Protein AF-A0A9D6WH13-F1 (afdb_monomer_lite)

pLDDT: mean 76.2, std 12.09, range [39.5, 94.0]

Foldseek 3Di:
DVVVVVVCVPDVLNVVVVVVVVVLVVVVVVVVVVLVVVVVVCCVPVVVQLCDDPDPPDPDGPVNVVVVVSVVVVVVVVVVSVVVVVVVPVVSVVVVVVVVVVVVVVVVPD

Structure (mmCIF, N/CA/C/O backbone):
data_AF-A0A9D6WH13-F1
#
_entry.id   AF-A0A9D6WH13-F1
#
loop_
_atom_site.group_PDB
_atom_site.id
_atom_site.type_symbol
_atom_site.label_atom_id
_atom_site.label_alt_id
_atom_site.label_comp_id
_atom_site.label_asym_id
_atom_site.label_entity_id
_atom_site.label_seq_id
_atom_site.pdbx_PDB_ins_code
_atom_site.Cartn_x
_atom_site.Cartn_y
_atom_site.Cartn_z
_atom_site.occupancy
_atom_site.B_iso_or_eq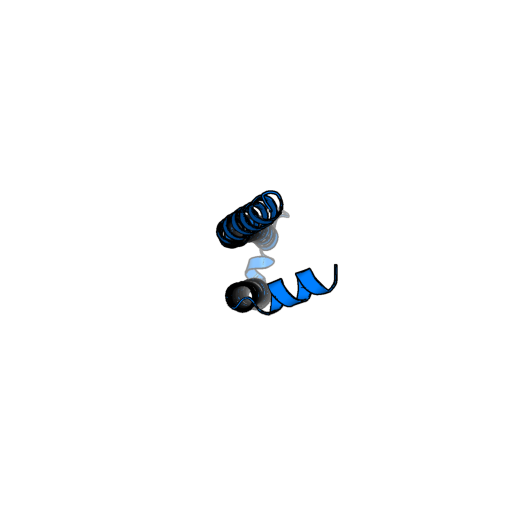uiv
_atom_site.auth_seq_id
_atom_site.auth_comp_id
_atom_site.auth_asym_id
_atom_site.auth_atom_id
_atom_site.pdbx_PDB_model_num
ATOM 1 N N . MET A 1 1 ? -15.092 6.546 36.638 1.00 50.81 1 MET A N 1
ATOM 2 C CA . MET A 1 1 ? -14.440 6.087 35.389 1.00 50.81 1 MET A CA 1
ATOM 3 C C . MET A 1 1 ? -14.119 4.592 35.343 1.00 50.81 1 MET A C 1
ATOM 5 O O . MET A 1 1 ? -14.448 3.970 34.343 1.00 50.81 1 MET A O 1
ATOM 9 N N . GLN A 1 2 ? -13.567 3.968 36.392 1.00 55.66 2 GLN A N 1
ATOM 10 C CA . GLN A 1 2 ? -13.201 2.535 36.353 1.00 55.66 2 GLN A CA 1
ATOM 11 C C . GLN A 1 2 ? -14.386 1.556 36.186 1.00 55.66 2 GLN A C 1
ATOM 13 O O . GLN A 1 2 ? -14.228 0.493 35.592 1.00 55.66 2 GLN A O 1
ATOM 18 N N . HIS A 1 3 ? -15.580 1.904 36.678 1.00 57.84 3 HIS A N 1
ATOM 19 C CA . HIS A 1 3 ? -16.769 1.045 36.568 1.00 57.84 3 HIS A CA 1
ATOM 20 C C . HIS A 1 3 ? -17.342 0.960 35.144 1.00 57.84 3 HIS A C 1
ATOM 22 O O . HIS A 1 3 ? -17.895 -0.072 34.778 1.00 57.84 3 HIS A O 1
ATOM 28 N N . LEU A 1 4 ? -17.167 2.015 34.342 1.00 62.31 4 LEU A N 1
ATOM 29 C CA . LEU A 1 4 ? -17.632 2.074 32.955 1.00 62.31 4 LEU A CA 1
ATOM 30 C C . LEU A 1 4 ? -16.755 1.193 32.051 1.00 62.31 4 LEU A C 1
ATOM 32 O O . LEU A 1 4 ? -17.264 0.404 31.266 1.00 62.31 4 LEU A O 1
ATOM 36 N N . TYR A 1 5 ? -15.434 1.248 32.255 1.00 62.97 5 TYR A N 1
ATOM 37 C CA . TYR A 1 5 ? -14.462 0.401 31.554 1.00 62.97 5 TYR A CA 1
ATOM 38 C C . TYR A 1 5 ? -14.725 -1.092 31.767 1.00 62.97 5 TYR A C 1
ATOM 40 O O . TYR A 1 5 ? -14.663 -1.875 30.825 1.00 62.97 5 TYR A O 1
ATOM 48 N N . ARG A 1 6 ? -15.061 -1.483 33.004 1.00 61.84 6 ARG A N 1
ATOM 49 C CA . ARG A 1 6 ? -15.358 -2.880 33.346 1.00 61.84 6 ARG A CA 1
ATOM 50 C C . ARG A 1 6 ? -16.646 -3.391 32.697 1.00 61.84 6 ARG A C 1
ATOM 52 O O . ARG A 1 6 ? -16.713 -4.563 32.359 1.00 61.84 6 ARG A O 1
ATOM 59 N N . GLN A 1 7 ? -17.645 -2.525 32.522 1.00 64.56 7 GLN A N 1
ATOM 60 C CA . GLN A 1 7 ? -18.892 -2.877 31.835 1.00 64.56 7 GLN A CA 1
ATOM 61 C C . GLN A 1 7 ? -18.696 -3.001 30.323 1.00 64.56 7 GLN A C 1
ATOM 63 O O . GLN A 1 7 ? -19.240 -3.920 29.727 1.00 64.56 7 GLN A O 1
ATOM 68 N N . ILE A 1 8 ? -17.868 -2.139 29.725 1.00 62.09 8 ILE A N 1
ATOM 69 C CA . ILE A 1 8 ? -17.525 -2.210 28.297 1.00 62.09 8 ILE A CA 1
ATOM 70 C C . ILE A 1 8 ? -16.722 -3.483 27.987 1.00 62.09 8 ILE A C 1
ATOM 72 O O . ILE A 1 8 ? -17.021 -4.169 27.018 1.00 62.09 8 ILE A O 1
ATOM 76 N N . TYR A 1 9 ? -15.748 -3.843 28.830 1.00 63.19 9 TYR A N 1
ATOM 77 C CA . TYR A 1 9 ? -14.958 -5.073 28.657 1.00 63.19 9 TYR A CA 1
ATOM 78 C C . TYR A 1 9 ? -15.745 -6.366 28.916 1.00 63.19 9 TYR A C 1
ATOM 80 O O . TYR A 1 9 ? -15.360 -7.419 28.418 1.00 63.19 9 TYR A O 1
ATOM 88 N N . ALA A 1 10 ? -16.813 -6.304 29.716 1.00 67.56 10 ALA A N 1
ATOM 89 C CA . ALA A 1 10 ? -17.686 -7.448 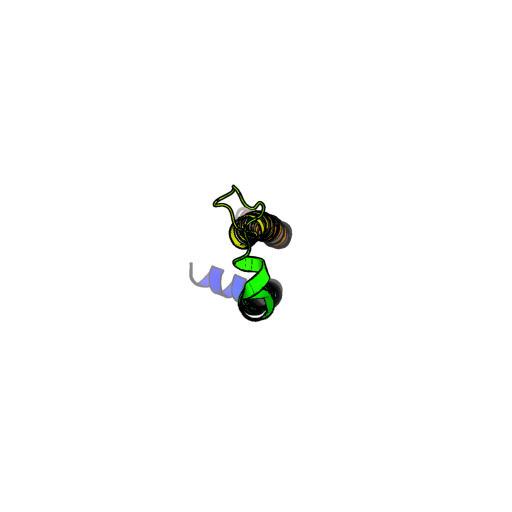29.976 1.00 67.56 10 ALA A CA 1
ATOM 90 C C . ALA A 1 10 ? -18.723 -7.673 28.860 1.00 67.56 10 ALA A C 1
ATOM 92 O O . ALA A 1 10 ? -19.412 -8.692 28.873 1.00 67.56 10 ALA A O 1
ATOM 93 N N . ASP A 1 11 ? -18.852 -6.736 27.915 1.00 67.38 11 ASP A N 1
ATOM 94 C CA . ASP A 1 11 ? -19.781 -6.854 26.798 1.00 67.38 11 ASP A CA 1
ATOM 95 C C . ASP A 1 11 ? -19.184 -7.768 25.706 1.00 67.38 11 ASP A C 1
ATOM 97 O O . ASP A 1 11 ? -18.143 -7.438 25.127 1.00 67.38 11 ASP A O 1
ATOM 101 N N . PRO A 1 12 ? -19.820 -8.906 25.375 1.00 70.50 12 PRO A N 1
ATOM 102 C CA . PRO A 1 12 ? -19.322 -9.832 24.356 1.00 70.50 12 PRO A CA 1
ATOM 103 C C . PRO A 1 12 ? -19.174 -9.189 22.966 1.00 70.50 12 PRO A C 1
ATOM 105 O O . PRO A 1 12 ? -18.336 -9.629 22.177 1.00 70.50 12 PRO A O 1
ATOM 108 N N . ARG A 1 13 ? -19.903 -8.100 22.679 1.00 66.38 13 ARG A N 1
ATOM 109 C CA . ARG A 1 13 ? -19.778 -7.332 21.427 1.00 66.38 13 ARG A CA 1
ATOM 110 C C . ARG A 1 13 ? -18.417 -6.638 21.306 1.00 66.38 13 ARG A C 1
ATOM 112 O O . ARG A 1 13 ? -17.910 -6.467 20.199 1.00 66.38 13 ARG A O 1
ATOM 119 N N . PHE A 1 14 ? -17.797 -6.266 22.429 1.00 65.75 14 PHE A N 1
ATOM 120 C CA . PHE A 1 14 ? -16.465 -5.652 22.454 1.00 65.75 14 PHE A CA 1
ATOM 121 C C . PHE A 1 14 ? -15.362 -6.662 22.101 1.00 65.75 14 PHE A C 1
ATOM 123 O O . PHE A 1 14 ? -14.417 -6.335 21.384 1.00 65.75 14 PHE A O 1
ATOM 130 N N . HIS A 1 15 ? -15.509 -7.913 22.536 1.00 66.56 15 HIS A N 1
ATOM 131 C CA . HIS A 1 15 ? -14.591 -8.994 22.170 1.00 66.56 15 HIS A CA 1
ATOM 132 C C . HIS A 1 15 ? -14.743 -9.418 20.701 1.00 66.56 15 HIS A C 1
ATOM 134 O O . HIS A 1 15 ? -13.748 -9.664 20.018 1.00 66.56 15 HIS A O 1
ATOM 140 N N . GLU A 1 16 ? -15.972 -9.432 20.173 1.00 70.69 16 GLU A N 1
ATOM 141 C CA . GLU A 1 16 ? -16.213 -9.671 18.744 1.00 70.69 16 GLU A CA 1
ATOM 142 C C . GLU A 1 16 ? -15.555 -8.584 17.870 1.00 70.69 16 GLU A C 1
ATOM 144 O O . GLU A 1 16 ? -14.977 -8.872 16.819 1.00 70.69 16 GLU A O 1
ATOM 149 N N . LEU A 1 17 ? -15.567 -7.336 18.349 1.00 64.81 17 LEU A N 1
ATOM 150 C CA . LEU A 1 17 ? -14.846 -6.215 17.750 1.00 64.81 17 LEU A CA 1
ATOM 151 C C . LEU A 1 17 ? -13.332 -6.422 17.749 1.00 64.81 17 LEU A C 1
ATOM 153 O O . LEU A 1 17 ? -12.701 -6.236 16.710 1.00 64.81 17 LEU A O 1
ATOM 157 N N . GLU A 1 18 ? -12.731 -6.816 18.871 1.00 68.31 18 GLU A N 1
ATOM 158 C CA . GLU A 1 18 ? -11.291 -7.102 18.925 1.00 68.31 18 GLU A CA 1
ATOM 159 C C . GLU A 1 18 ? -10.882 -8.210 17.951 1.00 68.31 18 GLU A C 1
ATOM 161 O O . GLU A 1 18 ? -9.890 -8.062 17.233 1.00 68.31 18 GLU A O 1
ATOM 166 N N . MET A 1 19 ? -11.676 -9.278 17.846 1.00 69.81 19 MET A N 1
ATOM 167 C CA . MET A 1 19 ? -11.405 -10.355 16.896 1.00 69.81 19 MET A CA 1
ATOM 168 C C . MET A 1 19 ? -11.492 -9.889 15.439 1.00 69.81 19 MET A C 1
ATOM 170 O O . MET A 1 19 ? -10.582 -10.167 14.652 1.00 69.81 19 MET A O 1
ATOM 174 N N . LYS A 1 20 ? -12.537 -9.135 15.069 1.00 67.75 20 LYS A N 1
ATOM 175 C CA . LYS A 1 20 ? -12.682 -8.592 13.705 1.00 67.75 20 LYS A CA 1
ATOM 176 C C . LYS A 1 20 ? -11.553 -7.623 13.357 1.00 67.75 20 LYS A C 1
ATOM 178 O O . LYS A 1 20 ? -11.010 -7.687 12.255 1.00 67.75 20 LYS A O 1
ATOM 183 N N . ARG A 1 21 ? -11.119 -6.796 14.314 1.00 69.06 21 ARG A N 1
ATOM 184 C CA . ARG A 1 21 ? -9.945 -5.917 14.167 1.00 69.06 21 ARG A CA 1
ATOM 185 C C . ARG A 1 21 ? -8.659 -6.697 13.940 1.00 69.06 21 ARG A C 1
ATOM 187 O O . ARG A 1 21 ? -7.849 -6.293 13.106 1.00 69.06 21 ARG A O 1
ATOM 194 N N . GLY A 1 22 ? -8.481 -7.798 14.667 1.00 71.25 22 GLY A N 1
ATOM 195 C CA . GLY A 1 22 ? -7.331 -8.683 14.528 1.00 71.25 22 GLY A CA 1
ATOM 196 C C . GLY A 1 22 ? -7.251 -9.288 13.130 1.00 71.25 22 GLY A C 1
ATOM 197 O O . GLY A 1 22 ? -6.223 -9.163 12.470 1.00 71.25 22 GLY A O 1
ATOM 198 N N . VAL A 1 23 ? -8.348 -9.868 12.636 1.00 73.81 23 VAL A N 1
ATOM 199 C CA . VAL A 1 23 ? -8.399 -10.482 11.297 1.00 73.81 23 VAL A CA 1
ATOM 200 C C . VAL A 1 23 ? -8.184 -9.447 10.191 1.00 73.81 23 VAL A C 1
ATOM 202 O O . VAL A 1 23 ? -7.429 -9.707 9.252 1.00 73.81 23 VAL A O 1
ATOM 205 N N . LEU A 1 24 ? -8.783 -8.257 10.315 1.00 71.25 24 LEU A N 1
ATOM 206 C CA . LEU A 1 24 ? -8.597 -7.177 9.344 1.00 71.25 24 LEU A CA 1
ATOM 207 C C . LEU A 1 24 ? -7.132 -6.709 9.303 1.00 71.25 24 LEU A C 1
ATOM 209 O O . LEU A 1 24 ? -6.552 -6.577 8.226 1.00 71.25 24 LEU A O 1
ATOM 213 N N . SER A 1 25 ? -6.512 -6.532 10.474 1.00 73.88 25 SER A N 1
ATOM 214 C CA . SER A 1 25 ? -5.109 -6.110 10.596 1.00 73.88 25 SER A CA 1
ATOM 215 C C . SER A 1 25 ? -4.133 -7.171 10.079 1.00 73.88 25 SER A C 1
ATOM 217 O O . SER A 1 25 ? -3.150 -6.832 9.425 1.00 73.88 25 SER A O 1
ATOM 219 N N . TRP A 1 26 ? -4.405 -8.457 10.318 1.00 76.31 26 TRP A N 1
ATOM 220 C CA . TRP A 1 26 ? -3.578 -9.556 9.807 1.00 76.31 26 TRP A CA 1
ATOM 221 C C . TRP A 1 26 ? -3.704 -9.733 8.297 1.00 76.31 26 TRP A C 1
ATOM 223 O O . TRP A 1 26 ? -2.695 -9.891 7.614 1.00 76.31 26 TRP A O 1
ATOM 233 N N . THR A 1 27 ? -4.924 -9.652 7.764 1.00 75.31 27 THR A N 1
ATOM 234 C CA . THR A 1 27 ? -5.155 -9.693 6.312 1.00 75.31 27 THR A CA 1
ATOM 235 C C . THR A 1 27 ? -4.414 -8.545 5.630 1.00 75.31 27 THR A C 1
ATOM 237 O O . THR A 1 27 ? -3.743 -8.748 4.621 1.00 75.31 27 THR A O 1
ATOM 240 N N . LEU A 1 28 ? -4.455 -7.352 6.227 1.00 72.44 28 LEU A N 1
ATOM 241 C CA . LEU A 1 28 ? -3.709 -6.194 5.750 1.00 72.44 28 LEU A CA 1
ATOM 242 C C . LEU A 1 28 ? -2.196 -6.422 5.776 1.00 72.44 28 LEU A C 1
ATOM 244 O O . LEU A 1 28 ? -1.523 -6.149 4.785 1.00 72.44 28 LEU A O 1
ATOM 248 N N . ALA A 1 29 ? -1.667 -6.919 6.895 1.00 81.38 29 ALA A N 1
ATOM 249 C CA . ALA A 1 29 ? -0.242 -7.184 7.035 1.00 81.38 29 ALA A CA 1
ATOM 250 C C . ALA A 1 29 ? 0.250 -8.154 5.951 1.00 81.38 29 ALA A C 1
ATOM 252 O O . ALA A 1 29 ? 1.286 -7.908 5.336 1.00 81.38 29 ALA A O 1
ATOM 253 N N . ILE A 1 30 ? -0.525 -9.206 5.664 1.00 84.19 30 ILE A N 1
ATOM 254 C CA . ILE A 1 30 ? -0.217 -10.178 4.608 1.00 84.19 30 ILE A CA 1
ATOM 255 C C . ILE A 1 30 ? -0.221 -9.517 3.227 1.00 84.19 30 ILE A C 1
ATOM 257 O O . ILE A 1 30 ? 0.698 -9.751 2.450 1.00 84.19 30 ILE A O 1
ATOM 261 N N . ILE A 1 31 ? -1.214 -8.678 2.921 1.00 81.69 31 ILE A N 1
ATOM 262 C CA . ILE A 1 31 ? -1.299 -7.992 1.623 1.00 81.69 31 ILE A CA 1
ATOM 263 C C . ILE A 1 31 ? -0.107 -7.051 1.426 1.00 81.69 31 ILE A C 1
ATOM 265 O O . ILE A 1 31 ? 0.539 -7.103 0.385 1.00 81.69 31 ILE A O 1
ATOM 269 N N . VAL A 1 32 ? 0.228 -6.230 2.426 1.00 82.06 32 VAL A N 1
ATOM 270 C CA . VAL A 1 32 ? 1.379 -5.316 2.346 1.00 82.06 32 VAL A CA 1
ATOM 271 C C . VAL A 1 32 ? 2.682 -6.098 2.176 1.00 82.06 32 VAL A C 1
ATOM 273 O O . VAL A 1 32 ? 3.491 -5.758 1.312 1.00 82.06 32 VAL A O 1
ATOM 276 N N . LEU A 1 33 ? 2.869 -7.175 2.949 1.00 88.06 33 LEU A N 1
ATOM 277 C CA . LEU A 1 33 ? 4.024 -8.062 2.809 1.00 88.06 33 LEU A CA 1
ATOM 278 C C . LEU A 1 33 ? 4.105 -8.676 1.410 1.00 88.06 33 LEU A C 1
ATOM 280 O O . LEU A 1 33 ? 5.187 -8.709 0.831 1.00 88.06 33 LEU A O 1
ATOM 284 N N . ALA A 1 34 ? 2.980 -9.125 0.852 1.00 86.88 34 ALA A N 1
ATOM 285 C CA . ALA A 1 34 ? 2.924 -9.700 -0.486 1.00 86.88 34 ALA A CA 1
ATOM 286 C C . ALA A 1 34 ? 3.282 -8.669 -1.568 1.00 86.88 34 ALA A C 1
ATOM 288 O O . ALA A 1 34 ? 4.094 -8.974 -2.438 1.00 86.88 34 ALA A O 1
ATOM 289 N N . THR A 1 35 ? 2.750 -7.445 -1.491 1.00 82.69 35 THR A N 1
ATOM 290 C CA . THR A 1 35 ? 3.062 -6.367 -2.444 1.00 82.69 35 THR A CA 1
ATOM 291 C C . THR A 1 35 ? 4.547 -6.013 -2.418 1.00 82.69 35 THR A C 1
ATOM 293 O O . THR A 1 35 ? 5.191 -5.962 -3.466 1.00 82.69 35 THR A O 1
ATOM 296 N N . VAL A 1 36 ? 5.125 -5.843 -1.224 1.00 86.31 36 VAL A N 1
ATOM 297 C CA . VAL A 1 36 ? 6.557 -5.543 -1.075 1.00 86.31 36 VAL A CA 1
ATOM 298 C C . VAL A 1 36 ? 7.417 -6.706 -1.574 1.00 86.31 36 VAL A C 1
ATOM 300 O O . VAL A 1 36 ? 8.360 -6.491 -2.334 1.00 86.31 36 VAL A O 1
ATOM 303 N N . AL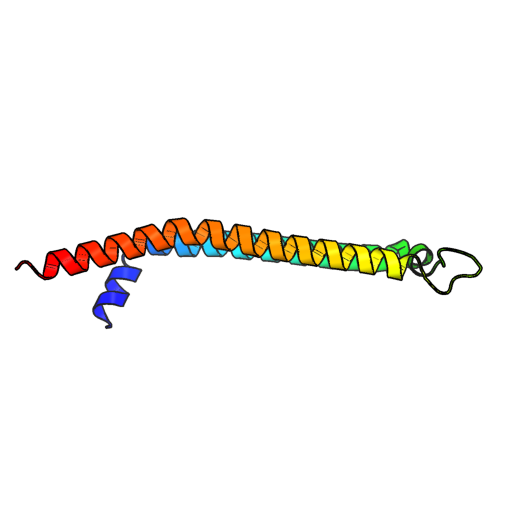A A 1 37 ? 7.084 -7.944 -1.200 1.00 90.12 37 ALA A N 1
ATOM 304 C CA . ALA A 1 37 ? 7.810 -9.128 -1.652 1.00 90.12 37 ALA A CA 1
ATOM 305 C C . ALA A 1 37 ? 7.751 -9.290 -3.178 1.00 90.12 37 ALA A C 1
ATOM 307 O O . ALA A 1 37 ? 8.766 -9.610 -3.794 1.00 90.12 37 ALA A O 1
ATOM 308 N N . GLN A 1 38 ? 6.595 -9.024 -3.794 1.00 87.56 38 GLN A N 1
ATOM 309 C CA . GLN A 1 38 ? 6.427 -9.062 -5.244 1.00 87.56 38 GLN A CA 1
ATOM 310 C C . GLN A 1 38 ? 7.305 -8.019 -5.938 1.00 87.56 38 GLN A C 1
ATOM 312 O O . GLN A 1 38 ? 7.977 -8.355 -6.910 1.00 87.56 38 GLN A O 1
ATOM 317 N N . TYR A 1 39 ? 7.335 -6.778 -5.446 1.00 84.12 39 TYR A N 1
ATOM 318 C CA . TYR A 1 39 ? 8.166 -5.723 -6.031 1.00 84.12 39 TYR A CA 1
ATOM 319 C C . TYR A 1 39 ? 9.665 -6.048 -5.922 1.00 84.12 39 TYR A C 1
ATOM 321 O O . TYR A 1 39 ? 10.410 -5.957 -6.901 1.00 84.12 39 TYR A O 1
ATOM 329 N N . ILE A 1 40 ? 10.110 -6.510 -4.751 1.00 89.75 40 ILE A N 1
ATOM 330 C CA . ILE A 1 40 ? 11.500 -6.942 -4.544 1.00 89.75 40 ILE A CA 1
ATOM 331 C C . ILE A 1 40 ? 11.843 -8.116 -5.472 1.00 89.75 40 ILE A C 1
ATOM 333 O O . ILE A 1 40 ? 12.880 -8.097 -6.130 1.00 89.75 40 ILE A O 1
ATOM 337 N N . ALA A 1 41 ? 10.969 -9.118 -5.580 1.00 90.19 41 ALA A N 1
ATOM 338 C CA . ALA A 1 41 ? 11.184 -10.238 -6.489 1.00 90.19 41 ALA A CA 1
ATOM 339 C C . ALA A 1 41 ? 11.254 -9.770 -7.952 1.00 90.19 41 ALA A C 1
ATOM 341 O O . ALA A 1 41 ? 12.175 -10.147 -8.673 1.00 90.19 41 ALA A O 1
ATOM 342 N N . ALA A 1 42 ? 10.333 -8.908 -8.388 1.00 86.94 42 ALA A N 1
ATOM 343 C CA . ALA A 1 42 ? 10.314 -8.386 -9.751 1.00 86.94 42 ALA A CA 1
ATOM 344 C C . ALA A 1 42 ? 11.618 -7.649 -10.100 1.00 86.94 42 ALA A C 1
ATOM 346 O O . ALA A 1 42 ? 12.220 -7.918 -11.138 1.00 86.94 42 ALA A O 1
ATOM 347 N N . THR A 1 43 ? 12.096 -6.777 -9.211 1.00 84.06 43 THR A N 1
ATOM 348 C CA . THR A 1 43 ? 13.354 -6.040 -9.416 1.00 84.06 43 THR A CA 1
ATOM 349 C C . THR A 1 43 ? 14.593 -6.939 -9.395 1.00 84.06 43 THR A C 1
ATOM 351 O O . THR A 1 43 ? 15.561 -6.652 -10.100 1.00 84.06 43 THR A O 1
ATOM 354 N N . ALA A 1 44 ? 14.566 -8.041 -8.639 1.00 88.69 44 ALA A N 1
ATOM 355 C CA . ALA A 1 44 ? 15.665 -9.000 -8.580 1.00 88.69 44 ALA A CA 1
ATOM 356 C C . ALA A 1 44 ? 15.744 -9.894 -9.831 1.00 88.69 44 ALA A C 1
ATOM 358 O O . ALA A 1 44 ? 16.829 -10.088 -10.375 1.00 88.69 44 ALA A O 1
ATOM 359 N N . TYR A 1 45 ? 14.612 -10.428 -10.305 1.00 88.62 45 TYR A N 1
ATOM 360 C CA . TYR A 1 45 ? 14.588 -11.375 -11.428 1.00 88.62 45 TYR A CA 1
ATOM 361 C C . TYR A 1 45 ? 14.567 -10.703 -12.809 1.00 88.62 45 TYR A C 1
ATOM 363 O O . TYR A 1 45 ? 15.076 -11.281 -13.765 1.00 88.62 45 TYR A O 1
ATOM 371 N N . PHE A 1 46 ? 14.017 -9.490 -12.935 1.00 86.56 46 PHE A N 1
ATOM 372 C CA . PHE A 1 46 ? 13.890 -8.778 -14.217 1.00 86.56 46 PHE A CA 1
ATOM 373 C C . PHE A 1 46 ? 14.834 -7.570 -14.336 1.00 86.56 46 PHE A C 1
ATOM 375 O O . PHE A 1 46 ? 14.545 -6.618 -15.059 1.00 86.56 46 PHE A O 1
ATOM 382 N N . HIS A 1 47 ? 15.977 -7.590 -13.649 1.00 81.94 47 HIS A N 1
ATOM 383 C CA . HIS A 1 47 ? 16.905 -6.455 -13.565 1.00 81.94 47 HIS A CA 1
ATOM 384 C C . HIS A 1 47 ? 17.329 -5.871 -14.930 1.00 81.94 47 HIS A C 1
ATOM 386 O O . HIS A 1 47 ? 17.442 -4.652 -15.081 1.00 81.94 47 HIS A O 1
ATOM 392 N N . GLU A 1 48 ? 17.510 -6.714 -15.950 1.00 84.25 48 GLU A N 1
ATOM 393 C CA . GLU A 1 48 ? 17.856 -6.269 -17.309 1.00 84.25 48 GLU A CA 1
ATOM 394 C C . GLU A 1 48 ? 16.755 -5.404 -17.935 1.00 84.25 48 GLU A C 1
ATOM 396 O O . GLU A 1 48 ? 17.034 -4.381 -18.552 1.00 84.25 48 GLU A O 1
ATOM 401 N N . TRP A 1 49 ? 15.489 -5.758 -17.711 1.00 83.94 49 TRP A N 1
ATOM 402 C CA . TRP A 1 49 ? 14.359 -4.957 -18.177 1.00 83.94 49 TRP A CA 1
ATOM 403 C C . TRP A 1 49 ? 14.246 -3.657 -17.389 1.00 83.94 49 TRP A C 1
ATOM 405 O O . TRP A 1 49 ? 14.016 -2.607 -17.974 1.00 83.94 49 TRP A O 1
ATOM 415 N N . PHE A 1 50 ? 14.459 -3.697 -16.072 1.00 84.38 50 PHE A N 1
ATOM 416 C CA . PHE A 1 50 ? 14.387 -2.503 -15.224 1.00 84.38 50 PHE A CA 1
ATOM 417 C C . PHE A 1 50 ? 15.491 -1.478 -15.530 1.00 84.38 50 PHE A C 1
ATOM 419 O O . PHE A 1 50 ? 15.270 -0.276 -15.361 1.00 84.38 50 PHE A O 1
ATOM 426 N N . SER A 1 51 ? 16.659 -1.932 -15.990 1.00 84.50 51 SER A N 1
ATOM 427 C CA . SER A 1 51 ? 17.784 -1.069 -16.376 1.00 84.50 51 SER A CA 1
ATOM 428 C C . SER A 1 51 ? 17.754 -0.632 -17.846 1.00 84.50 51 SER A C 1
ATOM 430 O O . SER A 1 51 ? 18.416 0.346 -18.194 1.00 84.50 51 SER A O 1
ATOM 432 N N . ALA A 1 52 ? 16.954 -1.282 -18.697 1.00 90.38 52 ALA A N 1
ATOM 433 C CA . ALA A 1 52 ? 16.791 -0.896 -20.094 1.00 90.38 52 ALA A CA 1
ATOM 434 C C . ALA A 1 52 ? 16.116 0.479 -20.239 1.00 90.38 52 ALA A C 1
ATOM 436 O O . ALA A 1 52 ? 15.109 0.778 -19.585 1.00 90.38 52 ALA A O 1
ATOM 437 N N . THR A 1 53 ? 16.652 1.311 -21.133 1.00 91.44 53 THR A N 1
ATOM 438 C CA . THR A 1 53 ? 16.041 2.592 -21.504 1.00 91.44 53 THR A CA 1
ATOM 439 C C . THR A 1 53 ? 14.837 2.376 -22.419 1.00 91.44 53 THR A C 1
ATOM 441 O O . THR A 1 53 ? 14.786 1.433 -23.207 1.00 91.44 53 THR A O 1
ATOM 444 N N . ILE A 1 54 ? 13.836 3.250 -22.309 1.00 88.94 54 ILE A N 1
ATOM 445 C CA . ILE A 1 54 ? 12.609 3.171 -23.124 1.00 88.94 54 ILE A CA 1
ATOM 446 C C . ILE A 1 54 ? 12.893 3.472 -24.598 1.00 88.94 54 ILE A C 1
ATOM 448 O O . ILE A 1 54 ? 12.235 2.931 -25.485 1.00 88.94 54 ILE A O 1
ATOM 452 N N . SER A 1 55 ? 13.885 4.322 -24.859 1.00 88.75 55 SER A N 1
ATOM 453 C CA . SER A 1 55 ? 14.411 4.569 -26.196 1.00 88.75 55 SER A CA 1
ATOM 454 C C . SER A 1 55 ? 15.929 4.786 -26.145 1.00 88.75 55 SER A C 1
ATOM 456 O O . SER A 1 55 ? 16.457 5.150 -25.089 1.00 88.75 55 SER A O 1
ATOM 458 N N . PRO A 1 56 ? 16.646 4.594 -27.270 1.00 83.00 56 PRO A N 1
ATOM 459 C CA . PRO A 1 56 ? 18.101 4.778 -27.334 1.00 83.00 56 PRO A CA 1
ATOM 460 C C . PRO A 1 56 ? 18.571 6.196 -26.976 1.00 83.00 56 PRO A C 1
ATOM 462 O O . PRO A 1 56 ? 19.711 6.391 -26.573 1.00 83.00 56 PRO A O 1
ATOM 465 N N . GLU A 1 57 ? 17.689 7.183 -27.126 1.00 89.81 57 GLU A N 1
ATOM 466 C CA . GLU A 1 57 ? 17.961 8.608 -26.903 1.00 89.81 57 GLU A CA 1
ATOM 467 C C . GLU A 1 57 ? 17.497 9.087 -25.516 1.00 89.81 57 GLU A C 1
ATOM 469 O O . GLU A 1 57 ? 17.787 10.213 -25.114 1.00 89.81 57 GLU A O 1
ATOM 474 N N . SER A 1 58 ? 16.750 8.253 -24.785 1.00 85.75 58 SER A N 1
ATOM 475 C CA . SER A 1 58 ? 16.141 8.609 -23.506 1.00 85.75 58 SER A CA 1
ATOM 476 C C . SER A 1 58 ? 16.984 8.130 -22.331 1.00 85.75 58 SER A C 1
ATOM 478 O O . SER A 1 58 ? 17.442 6.990 -22.290 1.00 85.75 58 SER A O 1
ATOM 480 N N . SER A 1 59 ? 17.116 8.982 -21.316 1.00 87.12 59 SER A N 1
ATOM 481 C CA . SER A 1 59 ? 17.674 8.620 -20.009 1.00 87.12 59 SER A CA 1
ATOM 482 C C . SER A 1 59 ? 16.661 7.923 -19.089 1.00 87.12 59 SER A C 1
ATOM 484 O O . SER A 1 59 ? 17.019 7.506 -17.988 1.00 87.12 59 SER A O 1
ATOM 486 N N . VAL A 1 60 ? 15.397 7.790 -19.512 1.00 91.69 60 VAL A N 1
ATOM 487 C CA . VAL A 1 60 ? 14.338 7.145 -18.725 1.00 91.69 60 VAL A CA 1
ATOM 488 C C . VAL A 1 60 ? 14.366 5.636 -18.943 1.00 91.69 60 VAL A C 1
ATOM 490 O O . VAL A 1 60 ? 14.203 5.153 -20.069 1.00 91.69 60 VAL A O 1
ATOM 493 N N . THR A 1 61 ? 14.523 4.890 -17.850 1.00 93.38 61 THR A N 1
ATOM 494 C CA . THR A 1 61 ? 14.456 3.427 -17.855 1.00 93.38 61 THR A CA 1
ATOM 495 C C . THR A 1 61 ? 13.038 2.921 -17.635 1.00 93.38 61 THR A C 1
ATOM 497 O O . THR A 1 61 ? 12.198 3.587 -17.019 1.00 93.38 61 THR A O 1
ATOM 500 N N . TRP A 1 62 ? 12.774 1.699 -18.089 1.00 89.88 62 TRP A N 1
ATOM 501 C CA . TRP A 1 62 ? 11.533 0.999 -17.764 1.00 89.88 62 TRP A CA 1
ATOM 502 C C . TRP A 1 62 ? 11.344 0.838 -16.256 1.00 89.88 62 TRP A C 1
ATOM 504 O O . TRP A 1 62 ? 10.215 0.926 -15.781 1.00 89.88 62 TRP A O 1
ATOM 514 N N . GLY A 1 63 ? 12.428 0.699 -15.488 1.00 88.62 63 GLY A N 1
ATOM 515 C CA . GLY A 1 63 ? 12.362 0.653 -14.030 1.00 88.62 63 GLY A CA 1
ATOM 516 C C . GLY A 1 63 ? 11.773 1.920 -13.406 1.00 88.62 63 GLY A C 1
ATOM 517 O O . GLY A 1 63 ? 10.977 1.815 -12.478 1.00 88.62 63 GLY A O 1
ATOM 518 N N . ILE A 1 64 ? 12.083 3.106 -13.944 1.00 90.25 64 ILE A N 1
ATOM 519 C CA . ILE A 1 64 ? 11.494 4.373 -13.471 1.00 90.25 64 ILE A CA 1
ATOM 520 C C . ILE A 1 64 ? 9.986 4.399 -13.739 1.00 90.25 64 ILE A C 1
ATOM 522 O O . ILE A 1 64 ? 9.205 4.766 -12.862 1.00 90.25 64 ILE A O 1
ATOM 526 N N . VAL A 1 65 ? 9.562 3.985 -14.934 1.00 91.56 65 VAL A N 1
ATOM 527 C CA . VAL A 1 65 ? 8.138 3.971 -15.299 1.00 91.56 65 VAL A CA 1
ATOM 528 C C . VAL A 1 65 ? 7.363 2.946 -14.479 1.00 91.56 65 VAL A C 1
ATOM 530 O O . VAL A 1 65 ? 6.312 3.279 -13.935 1.00 91.56 65 VAL A O 1
ATOM 533 N N . ILE A 1 66 ? 7.896 1.732 -14.332 1.00 89.00 66 ILE A N 1
ATOM 534 C CA . ILE A 1 66 ? 7.290 0.683 -13.505 1.00 89.00 66 ILE A CA 1
ATOM 535 C C . ILE A 1 66 ? 7.210 1.140 -12.048 1.00 89.00 66 ILE A C 1
ATOM 537 O O . ILE A 1 66 ? 6.156 1.000 -11.439 1.00 89.00 66 ILE A O 1
ATOM 541 N N . GLY A 1 67 ? 8.269 1.750 -11.510 1.00 88.19 67 GLY A N 1
ATOM 542 C CA . GLY A 1 67 ? 8.259 2.308 -10.157 1.00 88.19 67 GLY A CA 1
ATOM 543 C C . GLY A 1 67 ? 7.200 3.400 -9.977 1.00 88.19 67 GLY A C 1
ATOM 544 O O . GLY A 1 67 ? 6.519 3.439 -8.958 1.00 88.19 67 GLY A O 1
ATOM 545 N N . MET A 1 68 ? 6.989 4.259 -10.978 1.00 93.31 68 MET A N 1
ATOM 546 C CA . MET A 1 68 ? 5.938 5.279 -10.918 1.00 93.31 68 MET A CA 1
ATOM 547 C C . MET A 1 68 ? 4.532 4.666 -10.937 1.00 93.31 68 MET A C 1
ATOM 549 O O . MET A 1 68 ? 3.661 5.104 -10.186 1.00 93.31 68 MET A O 1
ATOM 553 N N . VAL A 1 69 ? 4.311 3.642 -11.765 1.00 91.06 69 VAL A N 1
ATOM 554 C CA . VAL A 1 69 ? 3.048 2.890 -11.787 1.00 91.06 69 VAL A CA 1
ATOM 555 C C . VAL A 1 69 ? 2.819 2.194 -10.446 1.00 91.06 69 VAL A C 1
ATOM 557 O O . VAL A 1 69 ? 1.724 2.298 -9.895 1.00 91.06 69 VAL A O 1
ATOM 560 N N . ASP A 1 70 ? 3.847 1.553 -9.892 1.00 87.31 70 ASP A N 1
ATOM 561 C CA . ASP A 1 70 ? 3.792 0.889 -8.588 1.00 87.31 70 ASP A CA 1
ATOM 562 C C . ASP A 1 70 ? 3.434 1.877 -7.468 1.00 87.31 70 ASP A C 1
ATOM 564 O O . ASP A 1 70 ? 2.521 1.614 -6.690 1.00 87.31 70 ASP A O 1
ATOM 568 N N . CYS A 1 71 ? 4.025 3.077 -7.463 1.00 90.69 71 CYS A N 1
ATOM 569 C CA . CYS A 1 71 ? 3.658 4.149 -6.534 1.00 90.69 71 CYS A CA 1
ATOM 570 C C . CYS A 1 71 ? 2.170 4.522 -6.615 1.00 90.69 71 CYS A C 1
ATOM 572 O O . CYS A 1 71 ? 1.509 4.666 -5.585 1.00 90.69 71 CYS A O 1
ATOM 574 N N . VAL A 1 72 ? 1.622 4.681 -7.824 1.00 94.00 72 VAL A N 1
ATOM 575 C CA . VAL A 1 72 ? 0.196 5.004 -8.006 1.00 94.00 72 VAL A CA 1
ATOM 57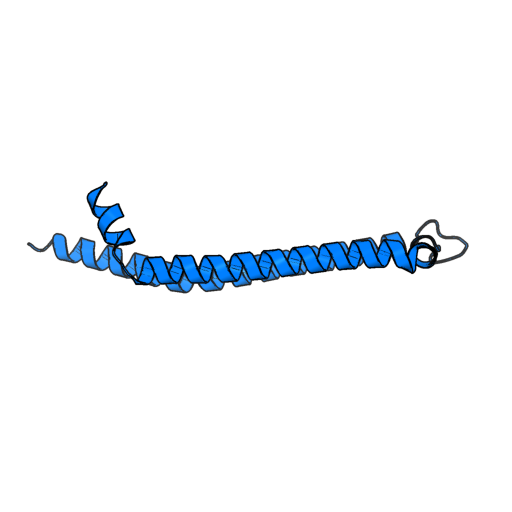6 C C . VAL A 1 72 ? -0.682 3.859 -7.506 1.00 94.00 72 VAL A C 1
ATOM 578 O O . VAL A 1 72 ? -1.637 4.097 -6.766 1.00 94.00 72 VAL A O 1
ATOM 581 N N . VAL A 1 73 ? -0.345 2.617 -7.858 1.00 87.50 73 VAL A N 1
ATOM 582 C CA . VAL A 1 73 ? -1.058 1.422 -7.388 1.00 87.50 73 VAL A CA 1
ATOM 583 C C . VAL A 1 73 ? -1.012 1.329 -5.866 1.00 87.50 73 VAL A C 1
ATOM 585 O O . VAL A 1 73 ? -2.044 1.081 -5.246 1.00 87.50 73 VAL A O 1
ATOM 588 N N . TYR A 1 74 ? 0.140 1.596 -5.252 1.00 85.62 74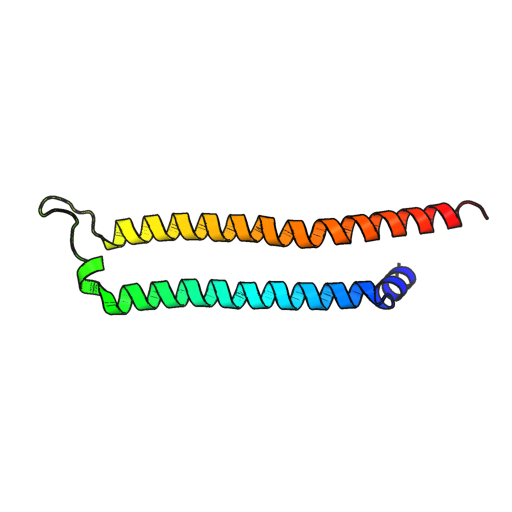 TYR A N 1
ATOM 589 C CA . TYR A 1 74 ? 0.309 1.605 -3.805 1.00 85.62 74 TYR A CA 1
ATOM 590 C C . TYR A 1 74 ? -0.585 2.654 -3.134 1.00 85.62 74 TYR A C 1
ATOM 592 O O . TYR A 1 74 ? -1.297 2.332 -2.183 1.00 85.62 74 TYR A O 1
ATOM 600 N N . ILE A 1 75 ? -0.631 3.884 -3.659 1.00 89.00 75 ILE A N 1
ATOM 601 C CA . ILE A 1 75 ? -1.514 4.944 -3.144 1.00 89.00 75 ILE A CA 1
ATOM 602 C C . ILE A 1 75 ? -2.985 4.524 -3.237 1.00 89.00 75 ILE A C 1
ATOM 604 O O . ILE A 1 75 ? -3.733 4.689 -2.271 1.00 89.00 75 ILE A O 1
ATOM 608 N N . LEU A 1 76 ? -3.404 3.953 -4.370 1.00 89.75 76 LEU A N 1
ATOM 609 C CA . LEU A 1 76 ? -4.769 3.454 -4.549 1.00 89.75 76 LEU A CA 1
ATOM 610 C C . LEU A 1 76 ? -5.090 2.324 -3.567 1.00 89.75 76 LEU A C 1
ATOM 612 O O . LEU A 1 76 ? -6.168 2.323 -2.975 1.00 89.75 76 LEU A O 1
ATOM 616 N N . PHE A 1 77 ? -4.153 1.402 -3.348 1.00 83.62 77 PHE A N 1
ATOM 617 C CA . PHE A 1 77 ? -4.301 0.316 -2.383 1.00 83.62 77 PHE A CA 1
ATOM 618 C C . PHE A 1 77 ? -4.460 0.838 -0.959 1.00 83.62 77 PHE A C 1
ATOM 620 O O . PHE A 1 77 ? -5.375 0.418 -0.253 1.00 83.62 77 PHE A O 1
ATOM 627 N N . VAL A 1 78 ? -3.609 1.781 -0.545 1.00 83.00 78 VAL A N 1
ATOM 628 C CA . VAL A 1 78 ? -3.690 2.418 0.775 1.00 83.00 78 VAL A CA 1
ATOM 629 C C . VAL A 1 78 ? -5.006 3.187 0.926 1.00 83.00 78 VAL A C 1
ATOM 631 O O . VAL A 1 78 ? -5.651 3.090 1.967 1.00 83.00 78 VAL A O 1
ATOM 634 N N . GLY A 1 79 ? -5.453 3.905 -0.108 1.00 85.50 79 GLY A N 1
ATOM 635 C CA . GLY A 1 79 ? -6.727 4.628 -0.099 1.00 85.50 79 GLY A CA 1
ATOM 636 C C . GLY A 1 79 ? -7.941 3.702 0.008 1.00 85.50 79 GLY A C 1
ATOM 637 O O . GLY A 1 79 ? -8.790 3.891 0.882 1.00 85.50 79 GLY A O 1
ATOM 638 N N . PHE A 1 80 ? -7.999 2.661 -0.827 1.00 84.19 80 PHE A N 1
ATOM 639 C CA . PHE A 1 80 ? -9.025 1.619 -0.751 1.00 84.19 80 PHE A CA 1
ATOM 640 C C . PHE A 1 80 ? -9.023 0.934 0.618 1.00 84.19 80 PHE A C 1
ATOM 642 O O . PHE A 1 80 ? -10.084 0.697 1.196 1.00 84.19 80 PHE A O 1
ATOM 649 N N . TYR A 1 81 ? -7.837 0.672 1.169 1.00 75.00 81 TYR A N 1
ATOM 650 C CA . TYR A 1 81 ? -7.680 0.129 2.510 1.00 75.00 81 TYR A CA 1
ATOM 651 C C . TYR A 1 81 ? -8.288 1.045 3.577 1.00 75.00 81 TYR A C 1
ATOM 653 O O . TYR A 1 81 ? -9.104 0.576 4.367 1.00 75.00 81 TYR A O 1
ATOM 661 N N . ILE A 1 82 ? -7.928 2.333 3.599 1.00 78.62 82 ILE A N 1
ATOM 662 C CA . ILE A 1 82 ? -8.446 3.289 4.590 1.00 78.62 82 ILE A CA 1
ATOM 663 C C . ILE A 1 82 ? -9.971 3.339 4.515 1.00 78.62 82 ILE A C 1
ATOM 665 O O . ILE A 1 82 ? -10.644 3.281 5.543 1.00 78.62 82 ILE A O 1
ATOM 669 N N . TRP A 1 83 ? -10.521 3.380 3.302 1.00 79.62 83 TRP A N 1
ATOM 670 C CA . TRP A 1 83 ? -11.963 3.344 3.093 1.00 79.62 83 TRP A CA 1
ATOM 671 C C . TRP A 1 83 ? -12.593 2.051 3.633 1.00 79.62 83 TRP A C 1
ATOM 673 O O . TRP A 1 83 ? -13.549 2.103 4.405 1.00 79.62 83 TRP A O 1
ATOM 683 N N . ARG A 1 84 ? -12.029 0.884 3.299 1.00 79.12 84 ARG A N 1
ATOM 684 C CA . ARG A 1 84 ? -12.535 -0.428 3.729 1.00 79.12 84 ARG A CA 1
ATOM 685 C C . ARG A 1 84 ? -12.447 -0.628 5.242 1.00 79.12 84 ARG A C 1
ATOM 687 O O . ARG A 1 84 ? -13.353 -1.243 5.807 1.00 79.12 84 ARG A O 1
ATOM 694 N N . ALA A 1 85 ? -11.376 -0.146 5.872 1.00 71.56 85 ALA A N 1
ATOM 695 C CA . ALA A 1 85 ? -11.199 -0.179 7.315 1.00 71.56 85 ALA A CA 1
ATOM 696 C C . ALA A 1 85 ? -12.242 0.719 7.983 1.00 71.56 85 ALA A C 1
ATOM 698 O O . ALA A 1 85 ? -13.027 0.232 8.790 1.00 71.56 85 ALA A O 1
ATOM 699 N N . ASN A 1 86 ? -12.338 1.987 7.580 1.00 71.38 86 ASN A N 1
ATOM 700 C CA . ASN A 1 86 ? -13.289 2.929 8.171 1.00 71.38 86 ASN A CA 1
ATOM 701 C C . ASN A 1 86 ? -14.747 2.452 8.045 1.00 71.38 86 ASN A C 1
ATOM 703 O O . ASN A 1 86 ? -15.499 2.540 9.011 1.00 71.38 86 ASN A O 1
ATOM 707 N N . ASN A 1 87 ? -15.121 1.845 6.915 1.00 68.56 87 ASN A N 1
ATOM 708 C CA . ASN A 1 87 ? -16.490 1.378 6.680 1.00 68.56 87 ASN A CA 1
ATOM 709 C C . ASN A 1 87 ? -16.906 0.177 7.563 1.00 68.56 87 ASN A C 1
ATOM 711 O O . ASN A 1 87 ? -18.081 0.017 7.883 1.00 68.56 87 ASN A O 1
ATOM 715 N N . GLU A 1 88 ? -15.960 -0.674 7.981 1.00 64.25 88 GLU A N 1
ATOM 716 C CA . GLU A 1 88 ? -16.232 -1.770 8.932 1.00 64.25 88 GLU A CA 1
ATOM 717 C C . GLU A 1 88 ? -16.398 -1.234 10.367 1.00 64.25 88 GLU A C 1
ATOM 719 O O . GLU A 1 88 ? -17.157 -1.782 11.166 1.00 64.25 88 GLU A O 1
ATOM 724 N N . PHE A 1 89 ? -15.699 -0.145 10.696 1.00 60.81 89 PHE A N 1
ATOM 725 C CA . PHE A 1 89 ? -15.714 0.452 12.028 1.00 60.81 89 PHE A CA 1
ATOM 726 C C . PHE A 1 89 ? -16.904 1.376 12.276 1.00 60.81 89 PHE A C 1
ATOM 728 O O . PHE A 1 89 ? -17.424 1.374 13.393 1.00 60.81 89 PHE A O 1
ATOM 735 N N . ASP A 1 90 ? -17.339 2.156 11.285 1.00 63.56 90 ASP A N 1
ATOM 736 C CA . ASP A 1 90 ? -18.393 3.155 11.496 1.00 63.56 90 ASP A CA 1
ATOM 737 C C . ASP A 1 90 ? -19.751 2.510 11.821 1.00 63.56 90 ASP A C 1
ATOM 739 O O . ASP A 1 90 ? -20.396 2.923 12.782 1.00 63.56 90 ASP A O 1
ATOM 743 N N . ASN A 1 91 ? -20.107 1.386 11.185 1.00 63.00 91 ASN A N 1
ATOM 744 C CA . ASN A 1 91 ? -21.341 0.649 11.512 1.00 63.00 91 ASN A CA 1
ATOM 745 C C . ASN A 1 91 ? -21.404 0.171 12.975 1.00 63.00 91 ASN A C 1
ATOM 747 O O . ASN A 1 91 ? -22.472 0.138 13.586 1.00 63.00 91 ASN A O 1
ATOM 751 N N . LEU A 1 92 ? -20.264 -0.219 13.550 1.00 63.66 92 LEU A N 1
ATOM 752 C CA . LEU A 1 92 ? -20.189 -0.707 14.929 1.00 63.66 92 LEU A CA 1
ATOM 753 C C . LEU A 1 92 ? -20.038 0.426 15.945 1.00 63.66 92 LEU A C 1
ATOM 755 O O . LEU A 1 92 ? -20.611 0.352 17.033 1.00 63.66 92 LEU A O 1
ATOM 759 N N . LYS A 1 93 ? -19.301 1.487 15.597 1.00 63.31 93 LYS A N 1
ATOM 760 C CA . LYS A 1 93 ? -19.201 2.697 16.421 1.00 63.31 93 LYS A CA 1
ATOM 761 C C . LYS A 1 93 ? -20.566 3.345 16.612 1.00 63.31 93 LYS A C 1
ATOM 763 O O . LYS A 1 93 ? -20.910 3.665 17.748 1.00 63.31 93 LYS A O 1
ATOM 768 N N . ASP A 1 94 ? -21.333 3.499 15.537 1.00 68.38 94 ASP A N 1
ATOM 769 C CA . ASP A 1 94 ? -22.619 4.195 15.580 1.00 68.38 94 ASP A CA 1
ATOM 770 C C . ASP A 1 94 ? -23.630 3.453 16.463 1.00 68.38 94 ASP A C 1
ATOM 772 O O . ASP A 1 94 ? -24.320 4.072 17.275 1.00 68.38 94 ASP A O 1
ATOM 776 N N . ALA A 1 95 ? -23.640 2.117 16.408 1.00 68.94 95 ALA A N 1
ATOM 777 C CA . ALA A 1 95 ? -24.477 1.291 17.275 1.00 68.94 95 ALA A CA 1
ATOM 778 C C . ALA A 1 95 ? -24.101 1.418 18.765 1.00 68.94 95 ALA A C 1
ATOM 780 O O . ALA A 1 95 ? -24.977 1.540 19.622 1.00 68.94 95 ALA A O 1
ATOM 781 N N . ILE A 1 96 ? -22.804 1.429 19.090 1.00 67.50 96 ILE A N 1
ATOM 782 C CA . ILE A 1 96 ? -22.325 1.522 20.480 1.00 67.50 96 ILE A CA 1
ATOM 783 C C . ILE A 1 96 ? -22.566 2.918 21.063 1.00 67.50 96 ILE A C 1
ATOM 785 O O . ILE A 1 96 ? -22.961 3.042 22.224 1.00 67.50 96 ILE A O 1
ATOM 789 N N . VAL A 1 97 ? -22.351 3.973 20.272 1.00 72.25 97 VAL A N 1
ATOM 790 C CA . VAL A 1 97 ? -22.610 5.358 20.690 1.00 72.25 97 VAL A CA 1
ATOM 791 C C . VAL A 1 97 ? -24.107 5.571 20.929 1.00 72.25 97 VAL A C 1
ATOM 793 O O . VAL A 1 97 ? -24.480 6.144 21.955 1.00 72.25 97 VAL A O 1
ATOM 796 N N . ALA A 1 98 ? -24.968 5.049 20.050 1.00 74.06 98 ALA A N 1
ATOM 797 C CA . ALA A 1 98 ? -26.417 5.106 20.228 1.00 74.06 98 ALA A CA 1
ATOM 798 C C . ALA A 1 98 ? -26.879 4.389 21.513 1.00 74.06 98 ALA A C 1
ATOM 800 O O . ALA A 1 98 ? -27.653 4.953 22.292 1.00 74.06 98 ALA A O 1
ATOM 801 N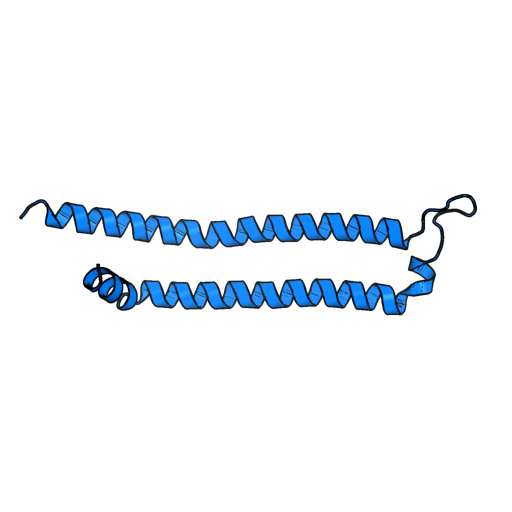 N . ASP A 1 99 ? -26.359 3.189 21.789 1.00 71.06 99 ASP A N 1
ATOM 802 C CA . ASP A 1 99 ? -26.684 2.433 23.006 1.00 71.06 99 ASP A CA 1
ATOM 803 C C . ASP A 1 99 ? -26.188 3.131 24.285 1.00 71.06 99 ASP A C 1
ATOM 805 O O . ASP A 1 99 ? -26.904 3.175 25.291 1.00 71.06 99 ASP A O 1
ATOM 809 N N . ALA A 1 100 ? -24.989 3.722 24.260 1.00 69.38 100 ALA A N 1
ATOM 810 C CA . ALA A 1 100 ? -24.436 4.453 25.400 1.00 69.38 100 ALA A CA 1
ATOM 811 C C . ALA A 1 100 ? -25.260 5.708 25.741 1.00 69.38 100 ALA A C 1
ATOM 813 O O . ALA A 1 100 ? -25.509 5.977 26.919 1.00 69.38 100 ALA A O 1
ATOM 814 N N . HIS A 1 101 ? -25.734 6.445 24.730 1.00 66.06 101 HIS A N 1
ATOM 815 C CA . HIS A 1 101 ? -26.637 7.582 24.931 1.00 66.06 101 HIS A CA 1
ATOM 816 C C . HIS A 1 101 ? -28.000 7.151 25.482 1.00 66.06 101 HIS A C 1
ATOM 818 O O . HIS A 1 101 ? -28.528 7.812 26.379 1.00 66.06 101 HIS A O 1
ATOM 824 N N . ARG A 1 102 ? -28.543 6.018 25.018 1.00 69.38 102 ARG A N 1
ATOM 825 C CA . ARG A 1 102 ? -29.812 5.470 25.519 1.00 69.38 102 ARG A CA 1
ATOM 826 C C . ARG A 1 102 ? -29.727 5.092 26.999 1.00 69.38 102 ARG A C 1
ATOM 828 O O . ARG A 1 102 ? -30.585 5.481 27.781 1.00 69.38 102 ARG A O 1
ATOM 835 N N . LEU A 1 103 ? -28.658 4.406 27.404 1.00 66.19 103 LEU A N 1
ATOM 836 C CA . LEU A 1 103 ? -28.429 3.999 28.797 1.00 66.19 103 LEU A CA 1
ATOM 837 C C . LEU A 1 103 ? -28.113 5.177 29.737 1.00 66.19 103 LEU A C 1
ATOM 839 O O . LEU A 1 103 ? -28.343 5.079 30.944 1.00 66.19 103 LEU A O 1
ATOM 843 N N . ALA A 1 104 ? -27.570 6.279 29.210 1.00 64.12 104 ALA A N 1
ATOM 844 C CA . ALA A 1 104 ? -27.339 7.507 29.968 1.00 64.12 104 ALA A CA 1
ATOM 845 C C . ALA A 1 104 ? -28.626 8.330 30.158 1.00 64.12 104 ALA A C 1
ATOM 847 O O . ALA A 1 104 ? -28.816 8.897 31.232 1.00 64.12 104 ALA A O 1
ATOM 848 N N . GLY A 1 105 ? -29.515 8.356 29.158 1.00 60.34 105 GLY A N 1
ATOM 849 C CA . GLY A 1 105 ? -30.836 8.987 29.262 1.00 60.34 105 GLY A CA 1
ATOM 850 C C . GLY A 1 105 ? -31.763 8.267 30.245 1.00 60.34 105 GLY A C 1
ATOM 851 O O . GLY A 1 105 ? -32.400 8.910 31.070 1.00 60.34 105 GLY A O 1
ATOM 852 N N . ASP A 1 106 ? -31.741 6.934 30.245 1.00 57.00 106 ASP A N 1
ATOM 853 C CA . ASP A 1 106 ? -32.593 6.086 31.099 1.00 57.00 106 ASP A CA 1
ATOM 854 C C . ASP A 1 106 ? -32.226 6.161 32.601 1.00 57.00 106 ASP A C 1
ATOM 856 O O . ASP A 1 106 ? -33.019 5.831 33.481 1.00 57.00 106 ASP A O 1
ATOM 860 N N . LYS A 1 107 ? -31.012 6.632 32.928 1.00 54.75 107 LYS A N 1
ATOM 861 C CA . LYS A 1 107 ? -30.574 6.893 34.314 1.00 54.75 107 LYS A CA 1
ATOM 862 C C . LYS A 1 107 ? -30.914 8.296 34.824 1.00 54.75 107 LYS A C 1
ATOM 864 O O . LYS A 1 107 ? -30.715 8.544 36.007 1.00 54.75 107 LYS A O 1
ATOM 869 N N . GLY A 1 108 ? -31.383 9.196 33.959 1.00 49.84 108 GLY A N 1
ATOM 870 C CA . GLY A 1 108 ? -31.810 10.549 34.332 1.00 49.84 108 GLY A CA 1
ATOM 871 C C . GLY A 1 108 ? -33.286 10.658 34.727 1.00 49.84 108 GLY A C 1
ATOM 872 O O . GLY A 1 108 ? -33.707 11.727 35.155 1.00 49.84 108 GLY A O 1
ATOM 873 N N . GLU A 1 109 ? -34.062 9.578 34.585 1.00 49.84 109 GLU A N 1
ATOM 874 C CA . GLU A 1 109 ? -35.518 9.556 34.808 1.00 49.84 109 GLU A CA 1
ATOM 875 C C . GLU A 1 109 ? -35.940 8.810 36.095 1.00 49.84 109 GLU A C 1
ATOM 877 O O . GLU A 1 109 ? -37.114 8.499 36.292 1.00 49.84 109 GLU A O 1
ATOM 882 N N . LYS A 1 110 ? -34.994 8.528 37.001 1.00 39.50 110 LYS A N 1
ATOM 883 C CA . LYS A 1 110 ? -35.257 8.006 38.354 1.00 39.50 110 LYS A CA 1
ATOM 884 C C . LYS A 1 110 ? -34.525 8.829 39.399 1.00 39.50 110 LYS A C 1
ATOM 886 O O . LYS A 1 110 ? -35.103 8.991 40.494 1.00 39.50 110 LYS A O 1
#

Secondary structure (DSSP, 8-state):
-HHHHHHHHT-HHHHHHHHHHHHHHHHHHHHHHHHHHHHHHHHHHSHHHHHSBSSTT---BHHHHHHHHHHHHHHHHHHHHHHHHHHHHHHHHHHHHHHHHHHHHTTS--

Sequence (110 aa):
MQHLYRQIYADPRFHELEMKRGVLSWTLAIIVLATVAQYIAATAYFHEWFSATISPESSVTWGIVIGMVDCVVYILFVGFYIWRANNEFDNLKDAIVADAHRLAGDKGEK

Radius of gyration: 24.1 Å; chains: 1; bounding box: 54×22×66 Å